Protein AF-A0A2P6Q826-F1 (afdb_monomer)

Structure (mmCIF, N/CA/C/O backbone):
data_AF-A0A2P6Q826-F1
#
_entry.id   AF-A0A2P6Q826-F1
#
loop_
_atom_site.group_PDB
_atom_site.id
_atom_site.type_symbol
_atom_site.label_atom_id
_atom_site.label_alt_id
_atom_site.label_comp_id
_atom_site.label_asym_id
_atom_site.label_entity_id
_atom_site.label_seq_id
_atom_site.pdbx_PDB_ins_code
_atom_site.Cartn_x
_atom_site.Cartn_y
_atom_site.Cartn_z
_atom_site.occupancy
_atom_site.B_iso_or_equiv
_atom_site.auth_seq_id
_atom_site.auth_comp_id
_atom_site.auth_asym_id
_atom_site.auth_atom_id
_atom_site.pdbx_PDB_model_num
ATOM 1 N N . MET A 1 1 ? -28.699 11.907 -17.770 1.00 43.81 1 MET A N 1
ATOM 2 C CA . MET A 1 1 ? -28.177 10.557 -17.475 1.00 43.81 1 MET A CA 1
ATOM 3 C C . MET A 1 1 ? -26.666 10.687 -17.517 1.00 43.81 1 MET A C 1
ATOM 5 O O . MET A 1 1 ? -26.151 11.027 -18.572 1.00 43.81 1 MET A O 1
ATOM 9 N N . PHE A 1 2 ? -25.978 10.613 -16.377 1.00 53.97 2 PHE A N 1
ATOM 10 C CA . PHE A 1 2 ? -24.519 10.737 -16.368 1.00 53.97 2 PHE A CA 1
ATOM 11 C C . PHE A 1 2 ? -23.925 9.478 -16.999 1.00 53.97 2 PHE A C 1
ATOM 13 O O . PHE A 1 2 ? -24.325 8.370 -16.641 1.00 53.97 2 PHE A O 1
ATOM 20 N N . ASN A 1 3 ? -23.029 9.653 -17.970 1.00 52.84 3 ASN A N 1
ATOM 21 C CA . ASN A 1 3 ? -22.280 8.543 -18.543 1.00 52.84 3 ASN A CA 1
ATOM 22 C C . ASN A 1 3 ? -21.498 7.863 -17.419 1.00 52.84 3 ASN A C 1
ATOM 24 O O . ASN A 1 3 ? -20.852 8.536 -16.615 1.00 52.84 3 ASN A O 1
ATOM 28 N N . LYS A 1 4 ? -21.585 6.535 -17.351 1.00 51.88 4 LYS A N 1
ATOM 29 C CA . LYS A 1 4 ? -20.789 5.738 -16.424 1.00 51.88 4 LYS A CA 1
ATOM 30 C C . LYS A 1 4 ? -19.332 5.878 -16.864 1.00 51.88 4 LYS A C 1
ATOM 32 O O . LYS A 1 4 ? -18.964 5.381 -17.923 1.00 51.88 4 LYS A O 1
ATOM 37 N N . VAL A 1 5 ? -18.551 6.641 -16.110 1.00 56.78 5 VAL A N 1
ATOM 38 C CA . VAL A 1 5 ? -17.116 6.771 -16.351 1.00 56.78 5 VAL A CA 1
ATOM 39 C C . VAL A 1 5 ? -16.470 5.515 -15.776 1.00 56.78 5 VAL A C 1
ATOM 41 O O . VAL A 1 5 ? -16.564 5.287 -14.572 1.00 56.78 5 VAL A O 1
ATOM 44 N N . ASP A 1 6 ? -15.874 4.682 -16.628 1.00 58.62 6 ASP A N 1
ATOM 45 C CA . ASP A 1 6 ? -14.987 3.608 -16.172 1.00 58.62 6 ASP A CA 1
ATOM 46 C C . ASP A 1 6 ? -13.671 4.261 -15.740 1.00 58.62 6 ASP A C 1
ATOM 48 O O . ASP A 1 6 ? -12.839 4.637 -16.565 1.00 58.62 6 ASP A O 1
ATOM 52 N N . LEU A 1 7 ? -13.537 4.485 -14.435 1.00 65.19 7 LEU A N 1
ATOM 53 C CA . LEU A 1 7 ? -12.323 5.000 -13.810 1.00 65.19 7 LEU A CA 1
ATOM 54 C C . LEU A 1 7 ? -11.562 3.828 -13.195 1.00 65.19 7 LEU A C 1
ATOM 56 O O . LEU A 1 7 ? -12.143 3.022 -12.466 1.00 65.19 7 LEU A O 1
ATOM 60 N N . SER A 1 8 ? -10.260 3.742 -13.464 1.00 78.31 8 SER A N 1
ATOM 61 C CA . SER A 1 8 ? -9.384 2.834 -12.727 1.00 78.31 8 SER A CA 1
ATOM 62 C C . SER A 1 8 ? -9.235 3.310 -11.284 1.00 78.31 8 SER A C 1
ATOM 64 O O . SER A 1 8 ? -9.186 4.514 -11.027 1.00 78.31 8 SER A O 1
ATOM 66 N N . VAL A 1 9 ? -9.118 2.372 -10.345 1.00 85.12 9 VAL A N 1
ATOM 67 C CA . VAL A 1 9 ? -8.822 2.705 -8.947 1.00 85.12 9 VAL A CA 1
ATOM 68 C C . VAL A 1 9 ? -7.448 3.368 -8.869 1.00 85.12 9 VAL A C 1
ATOM 70 O O . VAL A 1 9 ? -6.474 2.863 -9.423 1.00 85.12 9 VAL A O 1
ATOM 73 N N . SER A 1 10 ? -7.379 4.506 -8.183 1.00 91.50 10 SER A N 1
ATOM 74 C CA . SER A 1 10 ? -6.125 5.182 -7.864 1.00 91.50 10 SER A CA 1
ATOM 75 C C . SER A 1 10 ? -5.586 4.625 -6.554 1.00 91.50 10 SER A C 1
ATOM 77 O O . SER A 1 10 ? -6.172 4.841 -5.488 1.00 91.50 10 SER A O 1
ATOM 79 N N . SER A 1 11 ? -4.473 3.896 -6.619 1.00 93.88 11 SER A N 1
ATOM 80 C CA . SER A 1 11 ? -3.822 3.351 -5.425 1.00 93.88 11 SER A CA 1
ATOM 81 C C . SER A 1 11 ? -3.348 4.456 -4.481 1.00 93.88 11 SER A C 1
ATOM 83 O O . SER A 1 11 ? -3.447 4.309 -3.267 1.00 93.88 11 SER A O 1
ATOM 85 N N . TYR A 1 12 ? -2.886 5.583 -5.037 1.00 94.81 12 TYR A N 1
ATOM 86 C CA . TYR A 1 12 ? -2.471 6.757 -4.272 1.00 94.81 12 TYR A CA 1
ATOM 87 C C . TYR A 1 12 ? -3.619 7.317 -3.424 1.00 94.81 12 TYR A C 1
ATOM 89 O O . TYR A 1 12 ? -3.482 7.459 -2.209 1.00 94.81 12 TYR A O 1
ATOM 97 N N . ASP A 1 13 ? -4.774 7.578 -4.043 1.00 95.56 13 ASP A N 1
ATOM 98 C CA . ASP A 1 13 ? -5.937 8.117 -3.327 1.00 95.56 13 ASP A CA 1
ATOM 99 C C . ASP A 1 13 ? -6.505 7.090 -2.341 1.00 95.56 13 ASP A C 1
ATOM 101 O O . ASP A 1 13 ? -6.870 7.433 -1.216 1.00 95.56 13 ASP A O 1
ATOM 105 N N . THR A 1 14 ? -6.513 5.809 -2.723 1.00 96.62 14 THR A N 1
ATOM 106 C CA . THR A 1 14 ? -6.945 4.713 -1.842 1.00 96.62 14 THR A CA 1
ATOM 107 C C . THR A 1 14 ? -6.066 4.624 -0.597 1.00 96.62 14 THR A C 1
ATOM 109 O O . THR A 1 14 ? -6.589 4.437 0.500 1.00 96.62 14 THR A O 1
ATOM 112 N N . ALA A 1 15 ? -4.752 4.820 -0.732 1.00 97.62 15 ALA A N 1
ATOM 113 C CA . ALA A 1 15 ? -3.835 4.849 0.400 1.00 97.62 15 ALA A CA 1
ATOM 114 C C . ALA A 1 15 ? -4.101 6.027 1.346 1.00 97.62 15 ALA A C 1
ATOM 116 O O . ALA A 1 15 ? -4.077 5.853 2.565 1.00 97.62 15 ALA A O 1
ATOM 117 N N . TRP A 1 16 ? -4.427 7.206 0.811 1.00 97.81 16 TRP A N 1
ATOM 118 C CA . TRP A 1 16 ? -4.834 8.344 1.637 1.00 97.81 16 TRP A CA 1
ATOM 119 C C . TRP A 1 16 ? -6.118 8.075 2.419 1.00 97.81 16 TRP A C 1
ATOM 121 O O . TRP A 1 16 ? -6.173 8.364 3.614 1.00 97.81 16 TRP A O 1
ATOM 131 N N . VAL A 1 17 ? -7.126 7.477 1.780 1.00 97.88 17 VAL A N 1
ATOM 132 C CA . VAL A 1 17 ? -8.374 7.093 2.461 1.00 97.88 17 VAL A CA 1
ATOM 133 C C . VAL A 1 17 ? -8.118 6.003 3.506 1.00 97.88 17 VAL A C 1
ATOM 135 O O . VAL A 1 17 ? -8.661 6.070 4.609 1.00 97.88 17 VAL A O 1
ATOM 138 N N . ALA A 1 18 ? -7.239 5.043 3.206 1.00 97.69 18 ALA A N 1
ATOM 139 C CA . ALA A 1 18 ? -6.862 3.972 4.123 1.00 97.69 18 ALA A CA 1
ATOM 140 C C . ALA A 1 18 ? -6.228 4.492 5.422 1.00 97.69 18 ALA A C 1
ATOM 142 O O . ALA A 1 18 ? -6.345 3.831 6.447 1.00 97.69 18 ALA A O 1
ATOM 143 N N . MET A 1 19 ? -5.580 5.662 5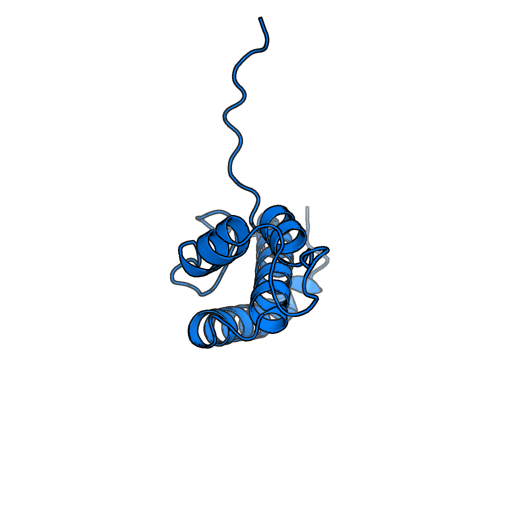.416 1.00 97.62 19 MET A N 1
ATOM 144 C CA . MET A 1 19 ? -4.954 6.253 6.609 1.00 97.62 19 MET A CA 1
ATOM 145 C C . MET A 1 19 ? -5.934 6.960 7.558 1.00 97.62 19 MET A C 1
ATOM 147 O O . MET A 1 19 ? -5.528 7.351 8.652 1.00 97.62 19 MET A O 1
ATOM 151 N N . VAL A 1 20 ? -7.204 7.140 7.181 1.00 97.44 20 VAL A N 1
ATOM 152 C CA . VAL A 1 20 ? -8.183 7.854 8.016 1.00 97.44 20 VAL A CA 1
ATOM 153 C C . VAL A 1 20 ? -8.527 7.019 9.258 1.00 97.44 20 VAL A C 1
ATOM 155 O O . VA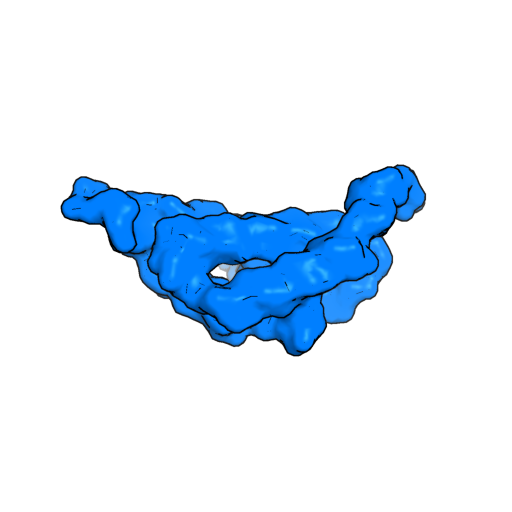L A 1 20 ? -9.050 5.912 9.106 1.00 97.44 20 VAL A O 1
ATOM 158 N N . PRO A 1 21 ? -8.283 7.521 10.485 1.00 96.25 21 PRO A N 1
ATOM 159 C CA . PRO A 1 21 ? -8.602 6.790 11.705 1.00 96.25 21 PRO A CA 1
ATOM 160 C C . PRO A 1 21 ? -10.098 6.795 12.006 1.00 96.25 21 PRO A C 1
ATOM 162 O O . PRO A 1 21 ? -10.820 7.744 11.684 1.00 96.25 21 PRO A O 1
ATOM 165 N N . SER A 1 22 ? -10.560 5.737 12.668 1.00 95.50 22 SER A N 1
ATOM 166 C CA . SER A 1 22 ? -11.928 5.646 13.164 1.00 95.50 22 SER A CA 1
ATOM 167 C C . SER A 1 22 ? -12.198 6.723 14.228 1.00 95.50 22 SER A C 1
ATOM 169 O O . SER A 1 22 ? -11.391 6.890 15.145 1.00 95.50 22 SER A O 1
ATOM 171 N N . PRO A 1 23 ? -13.364 7.401 14.203 1.00 94.19 23 PRO A N 1
ATOM 172 C CA . PRO A 1 23 ? -13.763 8.338 15.258 1.00 94.19 23 PRO A CA 1
ATOM 173 C C . PRO A 1 23 ? -13.839 7.701 16.652 1.00 94.19 23 PRO A C 1
ATOM 175 O O . PRO A 1 23 ? -13.803 8.405 17.657 1.00 94.19 23 PRO A O 1
ATOM 178 N N . ASN A 1 24 ? -13.969 6.371 16.707 1.00 93.00 24 ASN A N 1
ATOM 179 C CA . ASN A 1 24 ? -14.113 5.608 17.943 1.00 93.00 24 ASN A CA 1
ATOM 180 C C . ASN A 1 24 ? -12.783 5.013 18.439 1.00 93.00 24 ASN A C 1
ATOM 182 O O . ASN A 1 24 ? -12.709 4.582 19.589 1.00 93.00 24 ASN A O 1
ATOM 186 N N . SER A 1 25 ? -11.755 4.943 17.585 1.00 91.56 25 SER A N 1
ATOM 187 C CA . SER A 1 25 ? -10.464 4.325 17.901 1.00 91.56 25 SER A CA 1
ATOM 188 C C . SER A 1 25 ? -9.375 4.807 16.943 1.00 91.56 25 SER A C 1
ATOM 190 O O . SER A 1 25 ? -9.415 4.529 15.749 1.00 91.56 25 SER A O 1
ATOM 192 N N . GLU A 1 26 ? -8.331 5.444 17.476 1.00 89.44 26 GLU A N 1
ATOM 193 C CA . GLU A 1 26 ? -7.161 5.867 16.686 1.00 89.44 26 GLU A CA 1
ATOM 194 C C . GLU A 1 26 ? -6.308 4.691 16.183 1.00 89.44 26 GLU A C 1
ATOM 196 O O . GLU A 1 26 ? -5.396 4.882 15.383 1.00 89.44 26 GLU A O 1
ATOM 201 N N . LYS A 1 27 ? -6.582 3.471 16.659 1.00 90.94 27 LYS A N 1
ATOM 202 C CA . LYS A 1 27 ? -5.836 2.257 16.298 1.00 90.94 27 LYS A CA 1
ATOM 203 C C . LYS A 1 27 ? -6.469 1.477 15.151 1.00 90.94 27 LYS A C 1
ATOM 205 O O . LYS A 1 27 ? -5.926 0.447 14.763 1.00 90.94 27 LYS A O 1
ATOM 210 N N . GLU A 1 28 ? -7.607 1.935 14.642 1.00 93.12 28 GLU A N 1
ATOM 211 C CA . GLU A 1 28 ? -8.358 1.243 13.602 1.00 93.12 28 GLU A CA 1
ATOM 212 C C . GLU A 1 28 ? -8.640 2.182 12.424 1.00 93.12 28 GLU A C 1
ATOM 214 O O . GLU A 1 28 ? -8.972 3.354 12.639 1.00 93.12 28 GLU A O 1
ATOM 219 N N . PRO A 1 29 ? -8.552 1.682 11.180 1.00 96.50 29 PRO A N 1
ATOM 220 C CA . PRO A 1 29 ? -8.956 2.449 1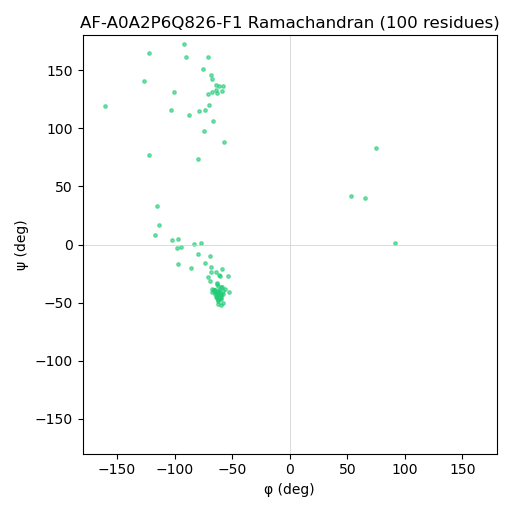0.013 1.00 96.50 29 PRO A CA 1
ATOM 221 C C . PRO A 1 29 ? -10.471 2.666 10.018 1.00 96.50 29 PRO A C 1
ATOM 223 O O . PRO A 1 29 ? -11.244 1.765 10.346 1.00 96.50 29 PRO A O 1
ATOM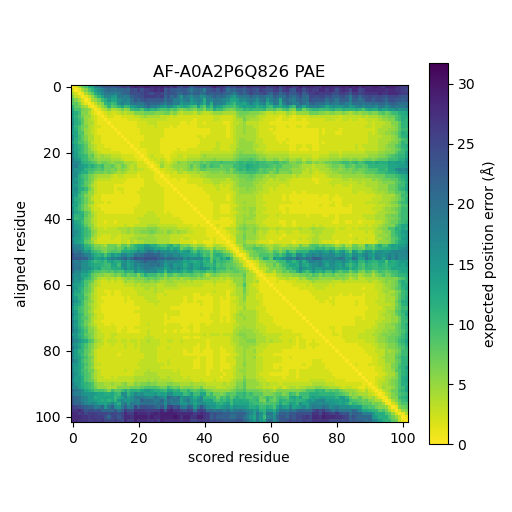 226 N N . PHE A 1 30 ? -10.911 3.847 9.589 1.00 97.12 30 PHE A N 1
ATOM 227 C CA . PHE A 1 30 ? -12.331 4.107 9.350 1.00 97.12 30 PHE A CA 1
ATOM 228 C C . PHE A 1 30 ? -12.848 3.369 8.104 1.00 97.12 30 PHE A C 1
ATOM 230 O O . PHE A 1 30 ? -14.017 2.997 8.053 1.00 97.12 30 PHE A O 1
ATOM 237 N N . PHE A 1 31 ? -11.961 3.120 7.133 1.00 96.94 31 PHE A N 1
ATOM 238 C CA . PHE A 1 31 ? -12.242 2.407 5.883 1.00 96.94 31 PHE A CA 1
ATOM 239 C C . PHE A 1 31 ? -11.328 1.174 5.739 1.00 96.94 31 PHE A C 1
ATOM 241 O O . PHE A 1 31 ? -10.328 1.220 5.012 1.00 96.94 31 PHE A O 1
ATOM 248 N N . PRO A 1 32 ? -11.613 0.065 6.448 1.00 95.81 32 PRO A N 1
ATOM 249 C CA . PRO A 1 32 ? -10.784 -1.143 6.405 1.00 95.81 32 PRO A CA 1
ATOM 250 C C . PRO A 1 32 ? -10.709 -1.772 5.006 1.00 95.81 32 PRO A C 1
ATOM 252 O O . PRO A 1 32 ? -9.710 -2.403 4.664 1.00 95.81 32 PRO A O 1
ATOM 255 N N . GLU A 1 33 ? -11.719 -1.568 4.162 1.00 97.06 33 GLU A N 1
ATOM 256 C CA . GLU A 1 33 ? -11.742 -2.052 2.782 1.00 97.06 33 GLU A CA 1
ATOM 257 C C . GLU A 1 33 ? -10.629 -1.425 1.938 1.00 97.06 33 GLU A C 1
ATOM 259 O O . GLU A 1 33 ? -10.062 -2.105 1.086 1.00 97.06 33 GLU A O 1
ATOM 264 N N . CYS A 1 34 ? -10.265 -0.166 2.201 1.00 97.38 34 CYS A N 1
ATOM 265 C CA . CYS A 1 34 ? -9.143 0.479 1.523 1.00 97.38 34 CYS A CA 1
ATOM 266 C C . CYS A 1 34 ? -7.816 -0.173 1.926 1.00 97.38 34 CYS A C 1
ATOM 268 O O . CYS A 1 34 ? -6.983 -0.423 1.062 1.00 97.38 34 CYS A O 1
ATOM 270 N N . VAL A 1 35 ? -7.638 -0.516 3.207 1.00 97.50 35 VAL A N 1
ATOM 271 C CA . VAL A 1 35 ? -6.441 -1.232 3.684 1.00 97.50 35 VAL A CA 1
ATOM 272 C C . VAL A 1 35 ? -6.345 -2.619 3.044 1.00 97.50 35 VAL A C 1
ATOM 274 O O . VAL A 1 35 ? -5.289 -2.984 2.532 1.00 97.50 35 VAL A O 1
ATOM 277 N N . ASN A 1 36 ? -7.449 -3.369 3.007 1.00 97.62 36 ASN A N 1
ATOM 278 C CA . ASN A 1 36 ? -7.489 -4.684 2.362 1.00 97.62 36 ASN A CA 1
ATOM 279 C C . ASN A 1 36 ? -7.195 -4.587 0.862 1.00 97.62 36 ASN A C 1
ATOM 281 O O . ASN A 1 36 ? -6.411 -5.370 0.334 1.00 97.62 36 ASN A O 1
ATOM 285 N N . TRP A 1 37 ? -7.743 -3.573 0.188 1.00 97.19 37 TRP A N 1
ATOM 286 C CA . TRP A 1 37 ? -7.447 -3.336 -1.220 1.00 97.19 37 TRP A CA 1
ATOM 287 C C . TRP A 1 37 ? -5.946 -3.124 -1.452 1.00 97.19 37 TRP A C 1
ATOM 289 O O . TRP A 1 37 ? -5.395 -3.709 -2.382 1.00 97.19 37 TRP A O 1
ATOM 299 N N . LEU A 1 38 ? -5.256 -2.364 -0.589 1.00 97.19 38 LEU A N 1
ATOM 300 C CA . LEU A 1 38 ? -3.800 -2.213 -0.683 1.00 97.19 38 LEU A CA 1
ATOM 301 C C . LEU A 1 38 ? -3.076 -3.560 -0.558 1.00 97.19 38 LEU A C 1
ATOM 303 O O . LEU A 1 38 ? -2.179 -3.836 -1.351 1.00 97.19 38 LEU A O 1
ATOM 307 N N . LEU A 1 39 ? -3.463 -4.402 0.402 1.00 97.31 39 LEU A N 1
ATOM 308 C CA . LEU A 1 39 ? -2.844 -5.716 0.609 1.00 97.31 39 LEU A CA 1
ATOM 309 C C . LEU A 1 39 ? -3.005 -6.634 -0.612 1.00 97.31 39 LEU A C 1
ATOM 311 O O . LEU A 1 39 ? -2.057 -7.326 -0.985 1.00 97.31 39 LEU A O 1
ATOM 315 N N . ASP A 1 40 ? -4.175 -6.595 -1.250 1.00 96.38 40 ASP A N 1
ATOM 316 C CA . ASP A 1 40 ? -4.538 -7.505 -2.339 1.00 96.38 40 ASP A CA 1
ATOM 317 C C . ASP A 1 40 ? -4.057 -7.042 -3.727 1.00 96.38 40 ASP A C 1
ATOM 319 O O . ASP A 1 40 ? -3.977 -7.854 -4.650 1.00 96.38 40 ASP A O 1
ATOM 323 N N . ASN A 1 41 ? -3.748 -5.750 -3.903 1.00 94.62 41 ASN A N 1
ATOM 324 C CA . ASN A 1 41 ? -3.495 -5.147 -5.223 1.00 94.62 41 ASN A CA 1
ATOM 325 C C . ASN A 1 41 ? -2.044 -4.678 -5.433 1.00 94.62 41 ASN A C 1
ATOM 327 O O . ASN A 1 41 ? -1.780 -3.908 -6.358 1.00 94.62 41 ASN A O 1
ATOM 331 N N . GLN A 1 42 ? -1.092 -5.143 -4.616 1.00 95.69 42 GLN A N 1
ATOM 332 C CA . GLN A 1 42 ? 0.327 -4.942 -4.919 1.00 95.69 42 GLN A CA 1
ATOM 333 C C . GLN A 1 42 ? 0.727 -5.754 -6.159 1.00 95.69 42 GLN A C 1
ATOM 335 O O . GLN A 1 42 ? 0.459 -6.955 -6.251 1.00 95.69 42 GLN A O 1
ATOM 340 N N . LEU A 1 43 ? 1.411 -5.114 -7.105 1.00 92.94 43 LEU A N 1
ATOM 341 C CA . LEU A 1 43 ? 1.968 -5.778 -8.276 1.00 92.94 43 LEU A CA 1
ATOM 342 C C . LEU A 1 43 ? 3.168 -6.660 -7.903 1.00 92.94 43 LEU A C 1
ATOM 344 O O . LEU A 1 43 ? 3.802 -6.518 -6.858 1.00 92.94 43 LEU A O 1
ATOM 348 N N . HIS A 1 44 ? 3.501 -7.593 -8.795 1.00 89.25 44 HIS A N 1
ATOM 349 C CA . HIS A 1 44 ? 4.560 -8.580 -8.560 1.00 89.25 44 HIS A CA 1
ATOM 350 C C . HIS A 1 44 ? 5.959 -7.958 -8.413 1.00 89.25 44 HIS A C 1
ATOM 352 O O . HIS A 1 44 ? 6.835 -8.554 -7.791 1.00 89.25 44 HIS A O 1
ATOM 358 N N . ASP A 1 45 ? 6.160 -6.765 -8.973 1.00 87.38 45 ASP A N 1
ATOM 359 C CA . ASP A 1 45 ? 7.386 -5.969 -8.870 1.00 87.38 45 ASP A CA 1
ATOM 360 C C . ASP A 1 45 ? 7.461 -5.124 -7.583 1.00 87.38 45 ASP A C 1
ATOM 362 O O . ASP A 1 45 ? 8.447 -4.422 -7.363 1.00 87.38 45 ASP A O 1
ATOM 366 N N . GLY A 1 46 ? 6.441 -5.207 -6.722 1.00 91.44 46 GLY A N 1
ATOM 367 C CA . GLY A 1 46 ? 6.349 -4.474 -5.462 1.00 91.44 46 GLY A CA 1
ATOM 368 C C . GLY A 1 46 ? 5.635 -3.125 -5.564 1.00 91.44 46 GLY A C 1
ATOM 369 O O . GLY A 1 46 ? 5.508 -2.436 -4.550 1.00 91.44 46 GLY A O 1
ATOM 370 N N . THR A 1 47 ? 5.148 -2.740 -6.744 1.00 92.25 47 THR A N 1
ATOM 371 C CA . THR A 1 47 ? 4.514 -1.433 -6.953 1.00 92.25 47 THR A CA 1
ATOM 372 C C . THR A 1 47 ? 3.008 -1.436 -6.705 1.00 92.25 47 THR A C 1
ATOM 374 O O . THR A 1 47 ? 2.344 -2.468 -6.754 1.00 92.25 47 THR A O 1
ATOM 377 N N . TRP A 1 48 ? 2.456 -0.240 -6.503 1.00 91.94 48 TRP A N 1
ATOM 378 C CA . TRP A 1 48 ? 1.016 0.041 -6.621 1.00 91.94 48 TRP A CA 1
ATOM 379 C C . TRP A 1 48 ? 0.724 1.016 -7.772 1.00 91.94 48 TRP A C 1
ATOM 381 O O . TRP A 1 48 ? -0.168 1.862 -7.686 1.00 91.94 48 TRP A O 1
ATOM 391 N N . GLY A 1 49 ? 1.523 0.944 -8.837 1.00 82.12 49 GLY A N 1
ATOM 392 C CA . GLY A 1 49 ? 1.369 1.772 -10.031 1.00 82.12 49 GLY A CA 1
ATOM 393 C C . GLY A 1 49 ? 0.494 1.117 -11.106 1.00 82.12 49 GLY A C 1
ATOM 394 O O . GLY A 1 49 ? 0.127 -0.052 -10.989 1.00 82.12 49 GLY A O 1
ATOM 395 N N . PRO A 1 50 ? 0.163 1.852 -12.181 1.00 70.44 50 PRO A N 1
ATOM 396 C CA . PRO A 1 50 ? -0.509 1.271 -13.335 1.00 70.44 50 PRO A CA 1
ATOM 397 C C . PRO A 1 50 ? 0.327 0.123 -13.937 1.00 70.44 50 PRO A C 1
ATOM 399 O O . PRO A 1 50 ? 1.544 0.265 -14.094 1.00 70.44 50 PRO A O 1
ATOM 402 N N . PRO A 1 51 ? -0.301 -1.013 -14.299 1.00 61.00 51 PRO A N 1
ATOM 403 C CA . PRO A 1 51 ? 0.404 -2.136 -14.900 1.00 61.00 51 PRO A CA 1
ATOM 404 C C . PRO A 1 51 ? 0.981 -1.726 -16.261 1.00 61.00 51 PRO A C 1
ATOM 406 O O . PRO A 1 51 ? 0.276 -1.158 -17.097 1.00 61.00 51 PRO A O 1
ATOM 409 N N . ASN A 1 52 ? 2.253 -2.070 -16.484 1.00 60.19 52 ASN A N 1
ATOM 410 C CA . ASN A 1 52 ? 3.126 -1.581 -17.559 1.00 60.19 52 ASN A CA 1
ATOM 411 C C . ASN A 1 52 ? 3.626 -0.150 -17.303 1.00 60.19 52 ASN A C 1
ATOM 413 O O . ASN A 1 52 ? 3.085 0.817 -17.839 1.00 60.19 52 ASN A O 1
ATOM 417 N N . LEU A 1 53 ? 4.696 -0.043 -16.504 1.00 61.12 53 LEU A N 1
ATOM 418 C CA . LEU A 1 53 ? 5.450 1.190 -16.263 1.00 61.12 53 LEU A CA 1
ATOM 419 C C . LEU A 1 53 ? 5.964 1.767 -17.590 1.00 61.12 53 LEU A C 1
ATOM 421 O O . LEU A 1 53 ? 7.071 1.487 -18.049 1.00 61.12 53 LEU A O 1
ATOM 425 N N . HIS A 1 54 ? 5.147 2.601 -18.225 1.00 63.72 54 HIS A N 1
ATOM 426 C CA . HIS A 1 54 ? 5.658 3.544 -19.198 1.00 63.72 54 HIS A CA 1
ATOM 427 C C . HIS A 1 54 ? 6.637 4.471 -18.452 1.00 63.72 54 HIS A C 1
ATOM 429 O O . HIS A 1 54 ? 6.292 4.918 -17.358 1.00 63.72 54 HIS A O 1
ATOM 435 N N . PRO A 1 55 ? 7.819 4.810 -19.000 1.00 65.00 55 PRO A N 1
ATOM 436 C CA . PRO A 1 55 ? 8.823 5.620 -18.294 1.00 65.00 55 PRO A CA 1
ATOM 437 C C . PRO A 1 55 ? 8.293 6.959 -17.754 1.00 65.00 55 PRO A C 1
ATOM 439 O O . PRO A 1 55 ? 8.769 7.474 -16.749 1.00 65.00 55 PRO A O 1
ATOM 442 N N . LEU A 1 56 ? 7.261 7.505 -18.406 1.00 64.75 56 LEU A N 1
ATOM 443 C CA . LEU A 1 56 ? 6.574 8.733 -17.991 1.00 64.75 56 LEU A CA 1
ATOM 444 C C . LEU A 1 56 ? 5.763 8.586 -16.690 1.00 64.75 56 LEU A C 1
ATOM 446 O O . LEU A 1 56 ? 5.466 9.595 -16.060 1.00 64.75 56 LEU A O 1
ATOM 450 N N . LEU A 1 57 ? 5.417 7.358 -16.291 1.00 72.00 57 LEU A N 1
ATOM 451 C CA . LEU A 1 57 ? 4.583 7.033 -15.126 1.00 72.00 57 LEU A CA 1
ATOM 452 C C . LEU A 1 57 ? 5.405 6.543 -13.926 1.00 72.00 57 LEU A C 1
ATOM 454 O O . LEU A 1 57 ? 4.842 6.192 -12.891 1.00 72.00 57 LEU A O 1
ATOM 458 N N . THR A 1 58 ? 6.738 6.533 -14.026 1.00 77.50 58 THR A N 1
ATOM 459 C CA . THR A 1 58 ? 7.618 6.115 -12.923 1.00 77.50 58 THR A CA 1
ATOM 460 C C . THR A 1 58 ? 7.413 6.976 -11.676 1.00 77.50 58 THR A C 1
ATOM 462 O O . THR A 1 58 ? 7.408 6.451 -10.565 1.00 77.50 58 THR A O 1
ATOM 465 N N . LYS A 1 59 ? 7.167 8.283 -11.844 1.00 82.31 59 LYS A N 1
ATOM 466 C CA . LYS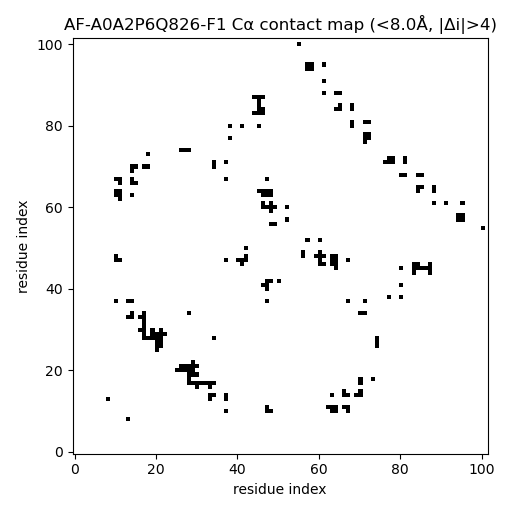 A 1 59 ? 6.859 9.192 -10.727 1.00 82.31 59 LYS A CA 1
ATOM 467 C C . LYS A 1 59 ? 5.533 8.828 -10.051 1.00 82.31 59 LYS A C 1
ATOM 469 O O . LYS A 1 59 ? 5.488 8.740 -8.828 1.00 82.31 59 LYS A O 1
ATOM 474 N N . ASP A 1 60 ? 4.501 8.508 -10.829 1.00 84.88 60 ASP A N 1
ATOM 475 C CA . ASP A 1 60 ? 3.197 8.091 -10.298 1.00 84.88 60 ASP A CA 1
ATOM 476 C C . ASP A 1 60 ? 3.290 6.753 -9.557 1.00 84.88 60 ASP A C 1
ATOM 478 O O . ASP A 1 60 ? 2.709 6.593 -8.481 1.00 84.88 60 ASP A O 1
ATOM 482 N N . ALA A 1 61 ? 4.064 5.802 -10.089 1.00 89.00 61 ALA A N 1
ATOM 483 C CA . ALA A 1 61 ? 4.324 4.523 -9.435 1.00 89.00 61 ALA A CA 1
ATOM 484 C C . ALA A 1 61 ? 5.095 4.703 -8.117 1.00 89.00 61 ALA A C 1
ATOM 486 O O . ALA A 1 61 ? 4.740 4.076 -7.118 1.00 89.00 61 ALA A O 1
ATOM 487 N N . LEU A 1 62 ? 6.102 5.584 -8.081 1.00 90.75 62 LEU A N 1
ATOM 488 C CA . LEU A 1 62 ? 6.846 5.925 -6.863 1.00 90.75 62 LEU A CA 1
ATOM 489 C C . LEU A 1 62 ? 5.940 6.572 -5.808 1.00 90.75 62 LEU A C 1
ATOM 491 O O . LEU A 1 62 ? 5.902 6.104 -4.670 1.00 90.75 62 LEU A O 1
ATOM 495 N N . SER A 1 63 ? 5.177 7.604 -6.182 1.00 91.94 63 SER A N 1
ATOM 496 C CA . SER A 1 63 ? 4.257 8.296 -5.272 1.00 91.94 63 SER A CA 1
ATOM 497 C C . SER A 1 63 ? 3.168 7.366 -4.742 1.00 91.94 63 SER A C 1
ATOM 499 O O . SER A 1 63 ? 2.907 7.357 -3.539 1.00 91.94 63 SER A O 1
ATOM 501 N N . SER A 1 64 ? 2.570 6.549 -5.612 1.00 94.19 64 SER A N 1
ATOM 502 C CA . SER A 1 64 ? 1.551 5.568 -5.223 1.00 94.19 64 SER A CA 1
ATOM 503 C C . SER A 1 64 ? 2.126 4.528 -4.267 1.00 94.19 64 SER A C 1
ATOM 505 O O . SER A 1 64 ? 1.555 4.293 -3.206 1.00 94.19 64 SER A O 1
ATOM 507 N N . THR A 1 65 ? 3.287 3.955 -4.592 1.00 95.44 65 THR A N 1
ATOM 508 C CA . THR A 1 65 ? 3.939 2.929 -3.763 1.00 95.44 65 THR A CA 1
ATOM 509 C C . THR A 1 65 ? 4.320 3.482 -2.392 1.00 95.44 65 THR A C 1
ATOM 511 O O . THR A 1 65 ? 4.054 2.839 -1.378 1.00 95.44 65 THR A O 1
ATOM 514 N N . LEU A 1 66 ? 4.862 4.702 -2.329 1.00 95.62 66 LEU A N 1
ATOM 515 C CA . LEU A 1 66 ? 5.192 5.348 -1.061 1.00 95.62 66 LEU A CA 1
ATOM 516 C C . LEU A 1 66 ? 3.944 5.604 -0.205 1.00 95.62 66 LEU A C 1
ATOM 518 O O . LEU A 1 66 ? 3.955 5.302 0.988 1.00 95.62 66 LEU A O 1
ATOM 522 N N . ALA A 1 67 ? 2.863 6.116 -0.802 1.00 97.38 67 ALA A N 1
ATOM 523 C CA . ALA A 1 67 ? 1.605 6.330 -0.089 1.00 97.38 67 ALA A CA 1
ATOM 524 C C . ALA A 1 67 ? 1.050 5.010 0.475 1.00 97.38 67 ALA A C 1
ATOM 526 O O . ALA A 1 67 ? 0.660 4.953 1.641 1.00 97.38 67 ALA A O 1
ATOM 527 N N . CYS A 1 68 ? 1.087 3.932 -0.315 1.00 97.69 68 CYS A N 1
ATOM 528 C CA . CYS A 1 68 ? 0.635 2.606 0.113 1.00 97.69 68 CYS A CA 1
ATOM 529 C C . CYS A 1 68 ? 1.474 2.065 1.281 1.00 97.69 68 CYS A C 1
ATOM 531 O O . CYS A 1 68 ? 0.912 1.574 2.258 1.00 97.69 68 CYS A O 1
ATOM 533 N N . ILE A 1 69 ? 2.803 2.215 1.236 1.00 98.12 69 ILE A N 1
ATOM 534 C CA . ILE A 1 69 ? 3.695 1.823 2.341 1.00 98.12 69 ILE A CA 1
ATOM 535 C C . ILE A 1 69 ? 3.346 2.578 3.623 1.00 98.12 69 ILE A C 1
ATOM 537 O O . ILE A 1 69 ? 3.245 1.960 4.683 1.00 98.12 69 ILE A O 1
ATOM 541 N N . LEU A 1 70 ? 3.151 3.898 3.541 1.00 98.06 70 LEU A N 1
ATOM 542 C CA . LEU A 1 70 ? 2.783 4.716 4.699 1.00 98.06 70 LEU A CA 1
ATOM 543 C C . LEU A 1 70 ? 1.448 4.258 5.298 1.00 98.06 70 LEU A C 1
ATOM 545 O O . LEU A 1 70 ? 1.352 4.099 6.515 1.00 98.06 70 LEU A O 1
ATOM 549 N N . ALA A 1 71 ? 0.459 3.964 4.453 1.00 98.06 71 ALA A N 1
ATOM 550 C CA . ALA A 1 71 ? -0.844 3.480 4.890 1.00 98.06 71 ALA A CA 1
ATOM 551 C C . ALA A 1 71 ? -0.777 2.107 5.575 1.00 98.06 71 ALA A C 1
ATOM 553 O O . ALA A 1 71 ? -1.352 1.923 6.647 1.00 98.06 71 ALA A O 1
ATOM 554 N N . LEU A 1 72 ? -0.039 1.148 5.012 1.00 98.12 72 LEU A N 1
ATOM 555 C CA . LEU A 1 72 ? 0.151 -0.166 5.638 1.00 98.12 72 LEU A CA 1
ATOM 556 C C . LEU A 1 72 ? 0.940 -0.056 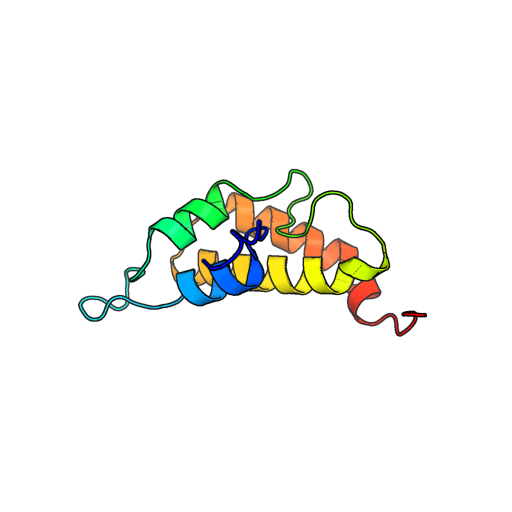6.952 1.00 98.12 72 LEU A C 1
ATOM 558 O O . LEU A 1 72 ? 0.605 -0.704 7.949 1.00 98.12 72 LEU A O 1
ATOM 562 N N . LYS A 1 73 ? 1.952 0.821 6.986 1.00 97.88 73 LYS A N 1
ATOM 563 C CA . LYS A 1 73 ? 2.768 1.062 8.179 1.00 97.88 73 LYS A CA 1
ATOM 564 C C . LYS A 1 73 ? 1.964 1.692 9.314 1.00 97.88 73 LYS A C 1
ATOM 566 O O . LYS A 1 73 ? 2.163 1.288 10.459 1.00 97.88 73 LYS A O 1
ATOM 571 N N . GLN A 1 74 ? 1.055 2.620 9.006 1.00 96.88 74 GLN A N 1
ATOM 572 C CA . GLN A 1 74 ? 0.159 3.265 9.974 1.00 96.88 74 GLN A CA 1
ATOM 573 C C . GLN A 1 74 ? -0.613 2.234 10.809 1.00 96.88 74 GLN A C 1
ATOM 575 O O . GLN A 1 74 ? -0.720 2.374 12.026 1.00 96.88 74 GLN A O 1
ATOM 580 N N . TRP A 1 75 ? -1.085 1.164 10.169 1.00 97.19 75 TRP A N 1
ATOM 581 C CA . TRP A 1 75 ? -1.864 0.103 10.815 1.00 97.19 75 TRP A CA 1
ATOM 582 C C . TRP A 1 75 ? -1.035 -1.120 11.216 1.00 97.19 75 TRP A C 1
ATOM 584 O O . TRP A 1 75 ? -1.586 -2.097 11.713 1.00 97.19 75 TRP A O 1
ATOM 594 N N . SER A 1 76 ? 0.290 -1.066 11.036 1.00 96.50 76 SER A N 1
ATOM 595 C CA . SER A 1 76 ? 1.217 -2.167 11.338 1.00 96.50 76 SER A CA 1
ATOM 596 C C . SER A 1 76 ? 0.827 -3.498 10.675 1.00 96.50 76 SER A C 1
ATOM 598 O O . SER A 1 76 ? 0.922 -4.559 11.291 1.00 96.50 76 SER A O 1
ATOM 600 N N . VAL A 1 77 ? 0.392 -3.440 9.413 1.00 97.00 77 VAL A N 1
ATOM 601 C CA . VAL A 1 77 ? -0.018 -4.604 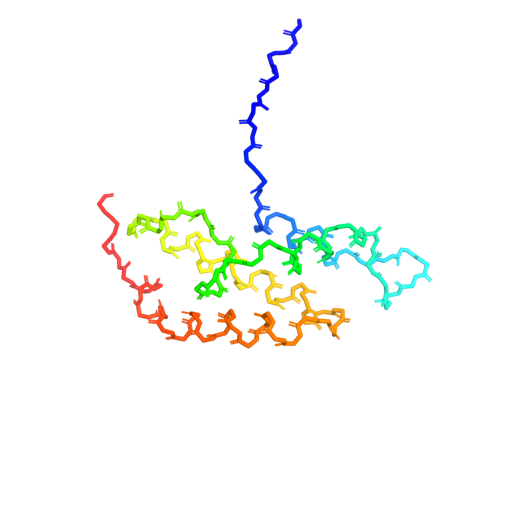8.607 1.00 97.00 77 VAL A CA 1
ATOM 602 C C . VAL A 1 77 ? 0.811 -4.697 7.323 1.00 97.00 77 VAL A C 1
ATOM 604 O O . VAL A 1 77 ? 1.472 -3.738 6.936 1.00 97.00 77 VAL A O 1
ATOM 607 N N . GLY A 1 78 ? 0.775 -5.849 6.647 1.00 96.12 78 GLY A N 1
ATOM 608 C CA . GLY A 1 78 ? 1.359 -5.999 5.309 1.00 96.12 78 GLY A CA 1
ATOM 609 C C . GLY A 1 78 ? 2.880 -5.841 5.249 1.00 96.12 78 GLY A C 1
ATOM 610 O O . GLY A 1 78 ? 3.394 -5.214 4.329 1.00 96.12 78 GLY A O 1
ATOM 611 N N . GLU A 1 79 ? 3.614 -6.374 6.231 1.00 97.75 79 GLU A N 1
ATOM 612 C CA . GLU A 1 79 ? 5.078 -6.241 6.310 1.00 97.75 79 GLU A CA 1
ATOM 613 C C . GLU A 1 79 ? 5.794 -6.750 5.047 1.00 97.75 79 GLU A C 1
ATOM 615 O O . GLU A 1 79 ? 6.736 -6.123 4.565 1.00 97.75 79 GLU A O 1
ATOM 620 N N . GLU A 1 80 ? 5.311 -7.846 4.455 1.00 97.25 80 GLU A N 1
ATOM 621 C CA . GLU A 1 80 ? 5.830 -8.352 3.183 1.00 97.25 80 GLU A CA 1
ATOM 622 C C . GLU A 1 80 ? 5.636 -7.334 2.051 1.00 97.25 80 GLU A C 1
ATOM 624 O O . GLU A 1 80 ? 6.576 -7.045 1.305 1.00 97.25 80 GLU A O 1
ATOM 629 N N . GLN A 1 81 ? 4.435 -6.761 1.945 1.00 98.00 81 GLN A N 1
ATOM 630 C CA . GLN A 1 81 ? 4.100 -5.768 0.931 1.00 98.00 81 GLN A CA 1
ATOM 631 C C . GLN A 1 81 ? 4.934 -4.492 1.119 1.00 98.00 81 GLN A C 1
ATOM 633 O O . GLN A 1 81 ? 5.469 -3.953 0.147 1.00 98.00 81 GLN A O 1
ATOM 638 N N . ILE A 1 82 ? 5.127 -4.056 2.367 1.00 98.06 82 ILE A N 1
ATOM 639 C CA . ILE A 1 82 ? 6.004 -2.932 2.718 1.00 98.06 82 ILE A CA 1
ATOM 640 C C . ILE A 1 82 ? 7.432 -3.192 2.229 1.00 98.06 82 ILE A C 1
ATOM 642 O O . ILE A 1 82 ? 7.998 -2.349 1.536 1.00 98.06 82 ILE A O 1
ATOM 646 N N . ASN A 1 83 ? 8.002 -4.359 2.533 1.00 97.62 83 ASN A N 1
ATOM 647 C CA . ASN A 1 83 ? 9.379 -4.684 2.156 1.00 97.62 83 ASN A CA 1
ATOM 648 C C . ASN A 1 83 ? 9.570 -4.723 0.632 1.00 97.62 83 ASN A C 1
ATOM 650 O O . ASN A 1 83 ? 10.551 -4.183 0.118 1.00 97.62 83 ASN A O 1
ATOM 654 N N . LYS A 1 84 ? 8.612 -5.297 -0.107 1.00 96.62 84 LYS A N 1
ATOM 655 C CA . LYS A 1 84 ? 8.632 -5.293 -1.580 1.00 96.62 84 LYS A CA 1
ATOM 656 C C . LYS A 1 84 ? 8.546 -3.876 -2.153 1.00 96.62 84 LYS A C 1
ATOM 658 O O . LYS A 1 84 ? 9.304 -3.536 -3.059 1.00 96.62 84 LYS A O 1
ATOM 663 N N . GLY A 1 85 ? 7.666 -3.040 -1.602 1.00 95.62 85 GLY A N 1
ATOM 664 C CA . GLY A 1 85 ? 7.518 -1.651 -2.036 1.00 95.62 85 GLY A CA 1
ATOM 665 C C . GLY A 1 85 ? 8.759 -0.804 -1.744 1.00 95.62 85 GLY A C 1
ATOM 666 O O . GLY A 1 85 ? 9.167 -0.004 -2.584 1.00 95.62 85 GLY A O 1
ATOM 667 N N . LEU A 1 86 ? 9.399 -1.006 -0.588 1.00 96.00 86 LEU A N 1
ATOM 668 C CA . LEU A 1 86 ? 10.659 -0.341 -0.248 1.00 96.00 86 LEU A CA 1
ATOM 669 C C . LEU A 1 86 ? 11.771 -0.723 -1.227 1.00 96.00 86 LEU A C 1
ATOM 671 O O . LEU A 1 86 ? 12.429 0.165 -1.764 1.00 96.00 86 LEU A O 1
ATOM 675 N N . HIS A 1 87 ? 11.913 -2.014 -1.541 1.00 94.50 87 HIS A N 1
ATOM 676 C CA . HIS A 1 87 ? 12.882 -2.482 -2.533 1.00 94.50 87 HIS A CA 1
ATOM 677 C C . HIS A 1 87 ? 12.663 -1.828 -3.910 1.00 94.50 87 HIS A C 1
ATOM 679 O O . HIS A 1 87 ? 13.622 -1.443 -4.586 1.00 94.50 87 HIS A O 1
ATOM 685 N N . PHE A 1 88 ? 11.404 -1.660 -4.331 1.00 91.44 88 PHE A N 1
ATOM 686 C CA . PHE A 1 88 ? 11.083 -0.928 -5.557 1.00 91.44 88 PHE A CA 1
ATOM 687 C C . PHE A 1 88 ? 11.515 0.544 -5.485 1.00 91.44 88 PHE A C 1
ATOM 689 O O . PHE A 1 88 ? 12.158 1.031 -6.419 1.00 91.44 88 PHE A O 1
ATOM 696 N N . ILE A 1 89 ? 11.185 1.248 -4.396 1.00 91.25 89 ILE A N 1
ATOM 697 C CA . ILE A 1 89 ? 11.541 2.665 -4.221 1.00 91.25 89 ILE A CA 1
ATOM 698 C C . ILE A 1 89 ? 13.059 2.846 -4.244 1.00 91.25 89 ILE A C 1
ATOM 700 O O . ILE A 1 89 ? 13.550 3.720 -4.953 1.00 91.25 89 ILE A O 1
ATOM 704 N N . GLU A 1 90 ? 13.804 2.005 -3.528 1.00 90.81 90 GLU A N 1
ATOM 705 C CA . GLU A 1 90 ? 15.270 2.042 -3.502 1.00 90.81 90 GLU A CA 1
ATOM 706 C C . GLU A 1 90 ? 15.866 1.827 -4.898 1.00 90.81 90 GLU A C 1
ATOM 708 O O . GLU A 1 90 ? 16.761 2.564 -5.314 1.00 90.81 90 GLU A O 1
ATOM 713 N N . SER A 1 91 ? 15.317 0.874 -5.655 1.00 87.31 91 SER A N 1
ATOM 714 C CA . SER A 1 91 ? 15.771 0.558 -7.015 1.00 87.31 91 SER A CA 1
ATOM 715 C C . SER A 1 91 ? 15.478 1.672 -8.030 1.00 87.31 91 SER A C 1
ATOM 717 O O . SER A 1 91 ? 16.158 1.759 -9.050 1.00 87.31 91 SER A O 1
ATOM 719 N N . ASN A 1 92 ? 14.484 2.527 -7.766 1.00 84.50 92 ASN A N 1
ATOM 720 C CA . ASN A 1 92 ? 14.004 3.558 -8.696 1.00 84.50 92 ASN A CA 1
ATOM 721 C C . ASN A 1 92 ? 14.200 4.991 -8.171 1.00 84.50 92 ASN A C 1
ATOM 723 O O . ASN A 1 92 ? 13.737 5.949 -8.792 1.00 84.50 92 ASN A O 1
ATOM 727 N N . LEU A 1 93 ? 14.915 5.165 -7.054 1.00 80.12 93 LEU A N 1
ATOM 728 C CA . LEU A 1 93 ? 15.119 6.467 -6.413 1.00 80.12 93 LEU A CA 1
ATOM 729 C C . LEU A 1 93 ? 15.818 7.467 -7.348 1.00 80.12 93 LEU A C 1
ATOM 731 O O . LEU A 1 93 ? 15.477 8.646 -7.366 1.00 80.12 93 LEU A O 1
ATOM 735 N N . ALA A 1 94 ? 16.759 6.986 -8.167 1.00 75.31 94 ALA A N 1
ATOM 736 C CA . ALA A 1 94 ? 17.462 7.802 -9.158 1.00 75.31 94 ALA A CA 1
ATOM 737 C C . ALA A 1 94 ? 16.514 8.372 -10.230 1.00 75.31 94 ALA A C 1
ATOM 739 O O . ALA A 1 94 ? 16.693 9.500 -10.683 1.00 75.31 94 ALA A O 1
ATOM 740 N N . SER A 1 95 ? 15.462 7.628 -10.585 1.00 69.06 95 SER A N 1
ATOM 741 C CA . SER A 1 95 ? 14.441 8.069 -11.540 1.00 69.06 95 SER A CA 1
ATOM 742 C C . SER A 1 95 ? 13.494 9.122 -10.957 1.00 69.06 95 SER A C 1
ATOM 744 O O . SER A 1 95 ? 12.808 9.809 -11.711 1.00 69.06 95 SER A O 1
ATOM 746 N N . ALA A 1 96 ? 13.456 9.289 -9.630 1.00 64.44 96 ALA A N 1
ATOM 747 C CA . ALA A 1 96 ? 12.664 10.335 -8.981 1.00 64.44 96 ALA A CA 1
ATOM 748 C C . ALA A 1 96 ? 13.233 11.741 -9.240 1.00 64.44 96 ALA A C 1
ATOM 750 O O . ALA A 1 96 ? 12.477 12.711 -9.301 1.00 64.44 96 ALA A O 1
ATOM 751 N N . THR A 1 97 ? 14.556 11.845 -9.394 1.00 66.75 97 THR A N 1
ATOM 752 C CA . THR A 1 97 ? 15.286 13.109 -9.589 1.00 66.75 97 THR A CA 1
ATOM 753 C C . THR A 1 97 ? 15.599 13.418 -11.049 1.00 66.75 97 THR A C 1
ATOM 755 O O . THR A 1 97 ? 16.179 14.461 -11.334 1.00 66.75 97 THR A O 1
ATOM 758 N N . ASP A 1 98 ? 15.245 12.521 -11.970 1.00 65.38 98 ASP A N 1
ATOM 759 C CA . ASP A 1 98 ? 15.498 12.728 -13.390 1.00 65.38 98 ASP A CA 1
ATOM 760 C C . ASP A 1 98 ? 14.519 13.788 -13.933 1.00 65.38 98 ASP A C 1
ATOM 762 O O . ASP A 1 98 ? 13.292 13.616 -13.922 1.00 65.38 98 ASP A O 1
ATOM 766 N N . GLU A 1 99 ? 15.059 14.926 -14.376 1.00 62.44 99 GLU A N 1
ATOM 767 C CA . GLU A 1 99 ? 14.278 16.029 -14.960 1.00 62.44 99 GLU A CA 1
ATOM 768 C C . GLU A 1 99 ? 13.846 15.747 -16.407 1.00 62.44 99 GLU A C 1
ATOM 770 O O . GLU A 1 99 ? 13.174 16.563 -17.035 1.00 62.44 99 GLU A O 1
ATOM 775 N N . VAL A 1 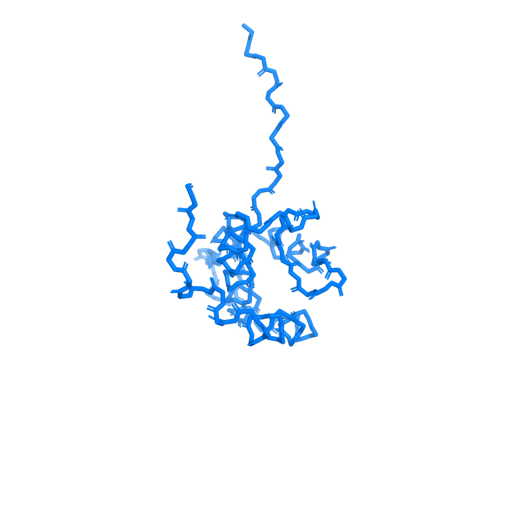100 ? 14.185 14.574 -16.945 1.00 54.47 100 VAL A N 1
ATOM 776 C CA . VAL A 1 100 ? 13.809 14.166 -18.300 1.00 54.47 100 VAL A CA 1
ATOM 777 C C . VAL A 1 100 ? 12.361 13.661 -18.312 1.00 54.47 100 VAL A C 1
ATOM 779 O O . VAL A 1 100 ? 12.087 12.469 -18.430 1.00 54.47 100 VAL A O 1
ATOM 782 N N . GLN A 1 101 ? 11.411 14.587 -18.195 1.00 51.81 101 GLN A N 1
ATOM 783 C CA . GLN A 1 101 ? 10.079 14.422 -18.777 1.00 51.81 101 GLN A CA 1
ATOM 784 C C . GLN A 1 101 ? 10.025 15.294 -20.043 1.00 51.81 101 GLN A C 1
ATOM 786 O O . GLN A 1 101 ? 10.187 16.507 -19.919 1.00 51.81 101 GLN A O 1
ATOM 791 N N . PRO A 1 102 ? 9.880 14.712 -21.250 1.00 44.88 102 PRO A N 1
ATOM 792 C CA . PRO A 1 102 ? 9.614 15.486 -22.461 1.00 44.88 102 PRO A CA 1
ATOM 793 C C . PRO A 1 102 ? 8.247 16.181 -22.416 1.00 44.88 102 PRO A C 1
ATOM 795 O O . PRO A 1 102 ? 7.334 15.664 -21.730 1.00 44.88 102 PRO A O 1
#

InterPro domains:
  IPR008930 Terpenoid cyclases/protein prenyltransferase alpha-alpha toroid [SSF48239] (11-92)
  IPR050148 Terpene synthase-like [PTHR31739] (2-99)

Sequence (102 aa):
MFNKVDLSVSSYDTAWVAMVPSPNSEKEPFFPECVNWLLDNQLHDGTWGPPNLHPLLTKDALSSTLACILALKQWSVGEEQINKGLHFIESNLASATDEVQP

Mean predicted aligned error: 6.68 Å

Foldseek 3Di:
DDPDDPDDDQLLVLLVQLCDADPVDNLHRPCVVSLVCLLVQQDPQLWNFDPPDDL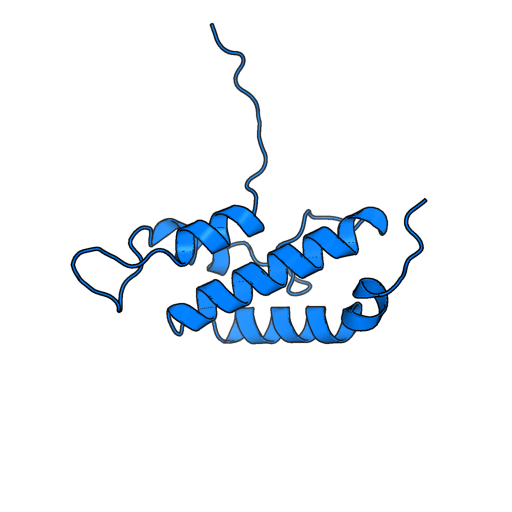LCLLSRLNSLVSSLVSCVSNVHNVVSNVSSVVSCVVCVVSNPDPPDD

pLDDT: mean 85.99, std 15.2, range [43.81, 98.12]

Secondary structure (DSSP, 8-state):
------PPP-HHHHHHHHTPEETTEEEEES-HHHHHHHHH---TTS--SPSS--GGGHHHHHHHHHHHHHHHHHTT--HHHHHHHHHHHHHHHHHHS-----

Organism: Rosa chinensis (NCBI:txid74649)

Solvent-accessible surface area (backbone atoms only — not comparable to full-atom values): 5911 Å² total; per-residue (Å²): 131,83,76,84,75,92,73,81,86,54,45,38,61,37,17,59,52,22,57,38,54,25,97,90,38,85,84,40,51,60,39,57,67,38,46,50,47,57,72,73,58,55,43,97,76,25,35,37,41,74,87,78,78,48,82,89,43,48,59,56,23,48,53,12,24,52,36,36,38,52,29,33,54,74,66,74,45,57,65,68,57,37,54,36,23,50,53,40,46,67,76,42,50,73,66,70,71,54,81,86,69,133

Nearest PDB structures (foldseek):
  3sdu-assembly1_A  TM=9.335E-01  e=3.151E-06  Abies grandis
  3s9v-assembly3_C  TM=9.284E-01  e=3.151E-06  Abies grandis
  3s9v-assembly4_D  TM=9.283E-01  e=3.151E-06  Abies grandis
  7wat-assembly1_B  TM=9.227E-01  e=2.986E-06  Selaginella moellendorffii
  7y47-assembly1_B  TM=9.140E-01  e=1.203E-05  Selaginella moellendorffii

Radius of gyration: 14.83 Å; Cα contacts (8 Å, |Δi|>4): 124; chains: 1; bounding box: 46×25×40 Å